Protein AF-A0A2V9AVG4-F1 (afdb_monomer)

pLDDT: mean 90.67, std 7.72, range [53.75, 97.94]

Nearest PDB structures (foldseek):
  3okq-assembly1_A-2  TM=5.739E-01  e=6.400E+00  Saccharomyces cerevisiae

Mean predicted aligned error: 4.3 Å

Secondary structure (DSSP, 8-state):
-HHHHTT------TTHHHHHHHHHHHHHGGGGHHHHHHHHHHHHHHHHHHH-TT----HHHHHHHHHHHHHHHHHHHHHHHHH-GGG--

Solvent-accessible surface area (backbone atoms only — not comparable to full-atom values): 5273 Å² total; per-residue (Å²): 110,55,39,54,76,66,71,50,81,86,66,98,50,94,62,36,72,60,50,50,51,55,44,39,43,70,51,62,35,78,86,44,46,66,62,49,53,50,52,53,50,50,54,51,50,49,53,43,35,76,74,39,78,89,48,83,84,54,70,67,59,53,53,50,52,53,52,54,49,53,56,50,47,55,52,46,51,52,49,35,47,74,77,38,59,92,72,50,132

Structure (mmCIF, N/CA/C/O backbone):
data_AF-A0A2V9AVG4-F1
#
_entry.id   AF-A0A2V9AVG4-F1
#
loop_
_atom_site.group_PDB
_atom_site.id
_atom_site.type_symbol
_atom_site.label_atom_id
_atom_site.label_alt_id
_atom_site.label_comp_id
_atom_site.label_asym_id
_atom_site.label_entity_id
_atom_site.label_seq_id
_atom_site.pdbx_PDB_ins_code
_atom_site.Cartn_x
_atom_site.Cartn_y
_atom_site.Cartn_z
_atom_site.occupancy
_atom_site.B_iso_or_equiv
_atom_site.auth_seq_id
_atom_site.auth_comp_id
_atom_site.auth_asym_id
_atom_site.auth_atom_id
_atom_site.pdbx_PDB_model_num
ATOM 1 N N . MET A 1 1 ? 0.555 2.665 8.314 1.00 78.62 1 MET A N 1
ATOM 2 C CA . MET A 1 1 ? -0.296 3.013 9.471 1.00 78.62 1 MET A CA 1
ATOM 3 C C . MET A 1 1 ? -1.441 2.011 9.664 1.00 78.62 1 MET A C 1
ATOM 5 O O . MET A 1 1 ? -1.548 1.470 10.755 1.00 78.62 1 MET A O 1
ATOM 9 N N . ALA A 1 2 ? -2.186 1.639 8.609 1.00 91.12 2 ALA A N 1
ATOM 10 C CA . ALA A 1 2 ? -3.313 0.687 8.684 1.00 91.12 2 ALA A CA 1
ATOM 11 C C . ALA A 1 2 ? -3.051 -0.639 9.434 1.00 91.12 2 ALA A C 1
ATOM 13 O O . ALA A 1 2 ? -3.876 -1.044 10.243 1.00 91.12 2 ALA A O 1
ATOM 14 N N . ILE A 1 3 ? -1.897 -1.291 9.230 1.00 93.38 3 ILE A N 1
ATOM 15 C CA . ILE A 1 3 ? -1.531 -2.545 9.928 1.00 93.38 3 ILE A CA 1
ATOM 16 C C . ILE A 1 3 ? -1.564 -2.368 11.456 1.00 93.38 3 ILE A C 1
ATOM 18 O O . ILE A 1 3 ? -2.146 -3.186 12.164 1.00 93.38 3 ILE A O 1
ATOM 22 N N . ALA A 1 4 ? -0.976 -1.277 11.953 1.00 91.94 4 ALA A N 1
ATOM 23 C CA . ALA A 1 4 ? -0.954 -0.963 13.377 1.00 91.94 4 ALA A CA 1
ATOM 24 C C . ALA A 1 4 ? -2.340 -0.545 13.889 1.00 91.94 4 ALA A C 1
ATOM 26 O O . ALA A 1 4 ? -2.729 -0.959 14.978 1.00 91.94 4 ALA A O 1
ATOM 27 N N . CYS A 1 5 ? -3.108 0.218 13.101 1.00 92.38 5 CYS A N 1
ATOM 28 C CA . CYS A 1 5 ? -4.492 0.574 13.436 1.00 92.38 5 CYS A CA 1
ATOM 29 C C . CYS A 1 5 ? -5.378 -0.672 13.600 1.00 92.38 5 CYS A C 1
ATOM 31 O O . CYS A 1 5 ? -6.158 -0.744 14.545 1.00 92.38 5 CYS A O 1
ATOM 33 N N . ALA A 1 6 ? -5.179 -1.687 12.753 1.00 91.88 6 ALA A N 1
ATOM 34 C CA . ALA A 1 6 ? -5.837 -2.989 12.851 1.00 91.88 6 ALA A CA 1
ATOM 35 C C . ALA A 1 6 ? -5.333 -3.861 14.026 1.00 91.88 6 ALA A C 1
ATOM 37 O O . ALA A 1 6 ? -5.843 -4.958 14.238 1.00 91.88 6 ALA A O 1
ATOM 38 N N . GLY A 1 7 ? -4.343 -3.394 14.798 1.00 92.12 7 GLY A N 1
ATOM 39 C CA . GLY A 1 7 ? -3.808 -4.087 15.973 1.00 92.12 7 GLY A CA 1
ATOM 40 C C . GLY A 1 7 ? -2.687 -5.088 15.681 1.00 92.12 7 GLY A C 1
ATOM 41 O O . GLY A 1 7 ? -2.245 -5.786 16.593 1.00 92.12 7 GLY A O 1
ATOM 42 N N . TYR A 1 8 ? -2.195 -5.165 14.443 1.00 91.94 8 TYR A N 1
ATOM 43 C CA . TYR A 1 8 ? -1.070 -6.029 14.089 1.00 91.94 8 TYR A CA 1
ATOM 44 C C . TYR A 1 8 ? 0.277 -5.342 14.348 1.00 91.94 8 TYR A C 1
ATOM 46 O O . TYR A 1 8 ? 0.435 -4.132 14.175 1.00 91.94 8 TYR A 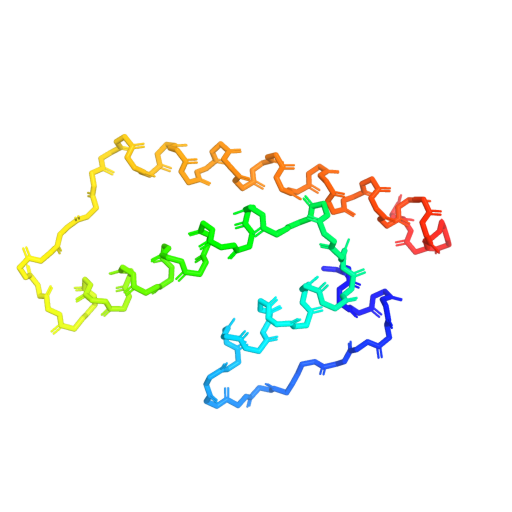O 1
ATOM 54 N N . GLN A 1 9 ? 1.286 -6.139 14.700 1.00 88.62 9 GLN A N 1
ATOM 55 C CA . GLN A 1 9 ? 2.673 -5.698 14.839 1.00 88.62 9 GLN A CA 1
ATOM 56 C C . GLN A 1 9 ? 3.565 -6.483 13.878 1.00 88.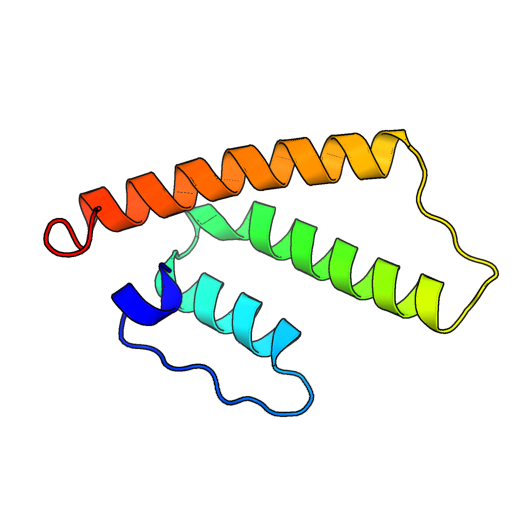62 9 GLN A C 1
ATOM 58 O O . GLN A 1 9 ? 3.451 -7.703 13.764 1.00 88.62 9 GLN A O 1
ATOM 63 N N . LEU A 1 10 ? 4.466 -5.783 13.189 1.00 87.94 10 LEU A N 1
ATOM 64 C CA . LEU A 1 10 ? 5.437 -6.400 12.289 1.00 87.94 10 LEU A CA 1
ATOM 65 C C . LEU A 1 10 ? 6.757 -6.622 13.025 1.00 87.94 10 LEU A C 1
ATOM 67 O O . LEU A 1 10 ? 7.337 -5.688 13.576 1.00 87.94 10 LEU A O 1
ATOM 71 N N . ALA A 1 11 ? 7.249 -7.858 13.007 1.00 86.56 11 ALA A N 1
ATOM 72 C CA . ALA A 1 11 ? 8.568 -8.182 13.530 1.00 86.56 11 ALA A CA 1
ATOM 73 C C . ALA A 1 11 ? 9.657 -7.830 12.503 1.00 86.56 11 ALA A C 1
ATOM 75 O O . ALA A 1 11 ? 9.539 -8.169 11.322 1.00 86.56 11 ALA A O 1
ATOM 76 N N . SER A 1 12 ? 10.751 -7.211 12.958 1.00 83.81 12 SER A N 1
ATOM 77 C CA . SER A 1 12 ? 11.923 -6.928 12.118 1.00 83.81 12 SER A CA 1
ATOM 78 C C . SER A 1 12 ? 12.729 -8.209 11.884 1.00 83.81 12 SER A C 1
ATOM 80 O O . SER A 1 12 ? 13.687 -8.516 12.590 1.00 83.81 12 SER A O 1
ATOM 82 N N . THR A 1 13 ? 12.267 -9.016 10.932 1.00 88.06 13 THR A N 1
ATOM 83 C CA . THR A 1 13 ? 12.811 -10.342 10.607 1.00 88.06 13 THR A CA 1
ATOM 84 C C . THR A 1 13 ? 13.078 -10.466 9.104 1.00 88.06 13 THR A C 1
ATOM 86 O O . THR A 1 13 ? 12.522 -9.701 8.303 1.00 88.06 13 THR A O 1
ATOM 89 N N . PRO A 1 14 ? 13.935 -11.407 8.665 1.00 86.94 14 PRO A N 1
ATOM 90 C CA . PRO A 1 14 ? 14.069 -11.718 7.246 1.00 86.94 14 PRO A CA 1
ATOM 91 C C . PRO A 1 14 ? 12.701 -12.019 6.619 1.00 86.94 14 PRO A C 1
ATOM 93 O O . PRO A 1 14 ? 11.923 -12.809 7.143 1.00 86.94 14 PRO A O 1
ATOM 96 N N . GLY A 1 15 ? 12.393 -11.363 5.499 1.00 86.31 15 GLY A N 1
ATOM 97 C CA . GLY A 1 15 ? 11.085 -11.481 4.846 1.00 86.31 15 GLY A CA 1
ATOM 98 C C . GLY A 1 15 ? 10.010 -10.508 5.348 1.00 86.31 15 GLY A C 1
ATOM 99 O O . GLY A 1 15 ? 8.885 -10.578 4.857 1.00 86.31 15 GLY A O 1
ATOM 100 N N . HIS A 1 16 ? 10.339 -9.563 6.238 1.00 89.06 16 HIS A N 1
ATOM 101 C CA . HIS A 1 16 ? 9.382 -8.566 6.737 1.00 89.06 16 HIS A CA 1
ATOM 102 C C . HIS A 1 16 ? 8.677 -7.769 5.628 1.00 89.06 16 HIS A C 1
ATOM 104 O O . HIS A 1 16 ? 7.513 -7.445 5.792 1.00 89.06 16 HIS A O 1
ATOM 110 N N . HIS A 1 17 ? 9.305 -7.524 4.469 1.00 90.31 17 HIS A N 1
ATOM 111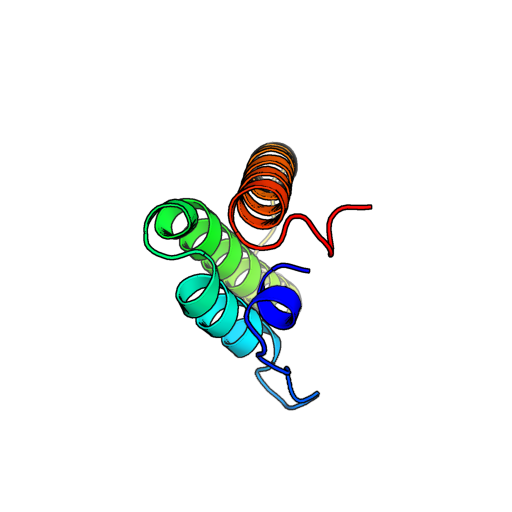 C CA . HIS A 1 17 ? 8.629 -6.853 3.346 1.00 90.31 17 HIS A CA 1
ATOM 112 C C . HIS A 1 17 ? 7.407 -7.643 2.848 1.00 90.31 17 HIS A C 1
ATOM 114 O O . HIS A 1 17 ? 6.361 -7.053 2.609 1.00 90.31 17 HIS A O 1
ATOM 120 N N . ARG A 1 18 ? 7.527 -8.973 2.714 1.00 90.50 18 ARG A N 1
ATOM 121 C CA . ARG A 1 18 ? 6.407 -9.851 2.333 1.00 90.50 18 ARG A CA 1
ATOM 122 C C . ARG A 1 18 ? 5.343 -9.858 3.431 1.00 90.50 18 ARG A C 1
ATOM 124 O O . ARG A 1 18 ? 4.160 -9.715 3.144 1.00 90.50 18 ARG A O 1
ATOM 131 N N . LEU A 1 19 ? 5.774 -9.967 4.691 1.00 92.62 19 LEU A N 1
ATOM 132 C CA . LEU A 1 19 ? 4.864 -9.939 5.841 1.00 92.62 19 LEU A CA 1
ATOM 133 C C . LEU A 1 19 ? 4.089 -8.619 5.933 1.00 92.62 19 LEU A C 1
ATOM 135 O O . LEU A 1 19 ? 2.919 -8.635 6.295 1.00 92.62 19 LEU A O 1
ATOM 139 N N . THR A 1 20 ? 4.696 -7.490 5.558 1.00 93.56 20 THR A N 1
ATOM 140 C CA . THR A 1 20 ? 4.007 -6.198 5.470 1.00 93.56 20 THR A CA 1
ATOM 141 C C . THR A 1 20 ? 2.843 -6.255 4.485 1.00 93.56 20 THR A C 1
ATOM 143 O O . THR A 1 20 ? 1.751 -5.810 4.828 1.00 93.56 20 THR A O 1
ATOM 146 N N . PHE A 1 21 ? 3.031 -6.823 3.290 1.00 93.56 21 PHE A N 1
ATOM 147 C CA . PHE A 1 21 ? 1.953 -6.937 2.302 1.00 93.56 21 PHE A CA 1
ATOM 148 C C . PHE A 1 21 ? 0.862 -7.915 2.745 1.00 93.56 21 PHE A C 1
ATOM 150 O O . PHE A 1 21 ? -0.319 -7.619 2.591 1.00 93.56 21 PHE A O 1
ATOM 157 N N . GLU A 1 22 ? 1.225 -9.044 3.354 1.00 92.25 22 GLU A N 1
ATOM 158 C CA . GLU A 1 22 ? 0.255 -9.996 3.912 1.00 92.25 22 GLU A CA 1
ATOM 159 C C . GLU A 1 22 ? -0.571 -9.371 5.041 1.00 92.25 22 GLU A C 1
ATOM 161 O O . GLU A 1 22 ? -1.800 -9.441 5.027 1.00 92.25 22 GLU A O 1
ATOM 166 N N . ALA A 1 23 ? 0.079 -8.682 5.978 1.00 94.31 23 ALA A N 1
ATOM 167 C CA . ALA A 1 23 ? -0.604 -7.977 7.055 1.00 94.31 23 ALA A CA 1
ATOM 168 C C . ALA A 1 23 ? -1.473 -6.823 6.529 1.00 94.31 23 ALA A C 1
ATOM 170 O O . ALA A 1 23 ? -2.576 -6.606 7.028 1.00 94.31 23 ALA A O 1
ATOM 171 N N . ALA A 1 24 ? -1.025 -6.109 5.492 1.00 94.75 24 ALA A N 1
ATOM 172 C CA . ALA A 1 24 ? -1.829 -5.082 4.837 1.00 94.75 24 ALA A CA 1
ATOM 173 C C . ALA A 1 24 ? -3.085 -5.668 4.175 1.00 94.75 24 ALA A C 1
ATOM 175 O O . ALA A 1 24 ? -4.143 -5.052 4.271 1.00 94.75 24 ALA A O 1
ATOM 176 N N . ARG A 1 25 ? -3.013 -6.866 3.571 1.00 94.44 25 ARG A N 1
ATOM 177 C CA . ARG A 1 25 ? -4.201 -7.564 3.036 1.00 94.44 25 ARG A CA 1
ATOM 178 C C . ARG A 1 25 ? -5.191 -7.916 4.136 1.00 94.44 25 ARG A C 1
ATOM 180 O O . ARG A 1 25 ? -6.389 -7.748 3.937 1.00 94.44 25 ARG A O 1
ATOM 187 N N . LEU A 1 26 ? -4.696 -8.382 5.283 1.00 94.25 26 LEU A N 1
ATOM 188 C CA . LEU A 1 26 ? -5.541 -8.692 6.438 1.00 94.25 26 LEU A CA 1
ATOM 189 C C . LEU A 1 26 ? -6.217 -7.437 7.004 1.00 94.25 26 LEU A C 1
ATOM 191 O O . LEU A 1 26 ? -7.386 -7.496 7.364 1.00 94.25 26 LEU A O 1
ATOM 195 N N . ALA A 1 27 ? -5.503 -6.309 7.053 1.00 94.81 27 ALA A N 1
ATOM 196 C CA . ALA A 1 27 ? -6.035 -5.051 7.572 1.00 94.81 27 ALA A CA 1
ATOM 197 C C . ALA A 1 27 ? -7.032 -4.382 6.607 1.00 94.81 27 ALA A C 1
ATOM 199 O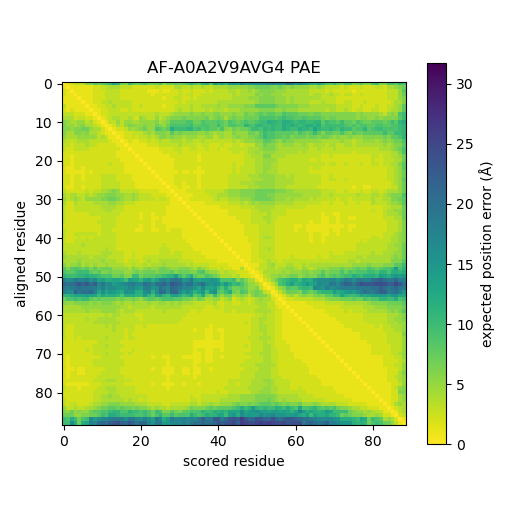 O . ALA A 1 27 ? -8.145 -4.048 6.998 1.00 94.81 27 ALA A O 1
ATOM 200 N N . LEU A 1 28 ? -6.641 -4.182 5.347 1.00 95.12 28 LEU A N 1
ATOM 201 C CA . LEU A 1 28 ? -7.390 -3.369 4.381 1.00 95.12 28 LEU A CA 1
ATOM 202 C C . LEU A 1 28 ? -8.454 -4.166 3.610 1.00 95.12 28 LEU A C 1
ATOM 204 O O . LEU A 1 28 ? -9.397 -3.586 3.074 1.00 95.12 28 LEU A O 1
ATOM 208 N N . GLY A 1 29 ? -8.319 -5.492 3.546 1.00 93.56 29 GLY A N 1
ATOM 209 C CA . GLY A 1 29 ? -9.247 -6.363 2.832 1.00 93.56 29 GLY A CA 1
ATOM 210 C C . GLY A 1 29 ? -9.171 -6.236 1.305 1.00 93.56 29 GLY A C 1
ATOM 211 O O . GLY A 1 29 ? -8.156 -5.845 0.725 1.00 93.56 29 GLY A O 1
ATOM 212 N N . ALA A 1 30 ? -10.261 -6.618 0.633 1.00 92.94 30 ALA A N 1
ATOM 213 C CA . ALA A 1 30 ? -10.290 -6.811 -0.820 1.00 92.94 30 ALA A CA 1
ATOM 214 C C . ALA A 1 30 ? -10.065 -5.528 -1.639 1.00 92.94 30 ALA A C 1
ATOM 216 O O . ALA A 1 30 ? -9.536 -5.606 -2.747 1.00 92.94 30 ALA A O 1
ATOM 217 N N . SER A 1 31 ? -10.417 -4.353 -1.105 1.00 88.50 31 SER A N 1
ATOM 218 C CA . SER A 1 31 ? -10.223 -3.064 -1.791 1.00 88.50 31 SER A CA 1
ATOM 219 C C . SER A 1 31 ? -8.749 -2.753 -2.057 1.00 88.50 31 SER A C 1
ATOM 221 O O . SER A 1 31 ? -8.429 -2.081 -3.033 1.00 88.50 31 SER A O 1
ATOM 223 N N . ALA A 1 32 ? -7.845 -3.290 -1.236 1.00 94.94 32 ALA A N 1
ATOM 224 C CA . ALA A 1 32 ? -6.409 -3.112 -1.383 1.00 94.94 32 ALA A CA 1
ATOM 225 C C . ALA A 1 32 ? -5.723 -4.231 -2.188 1.00 94.94 32 ALA A C 1
ATOM 227 O O . ALA A 1 32 ? -4.515 -4.168 -2.391 1.00 94.94 32 ALA A O 1
ATOM 228 N N . ALA A 1 33 ? -6.442 -5.256 -2.662 1.00 94.56 33 ALA A N 1
ATOM 229 C CA . ALA A 1 33 ? -5.812 -6.418 -3.297 1.00 94.56 33 ALA A CA 1
ATOM 230 C C . ALA A 1 33 ? -4.966 -6.041 -4.528 1.00 94.56 33 ALA A C 1
ATOM 232 O O . ALA A 1 33 ? -3.788 -6.388 -4.580 1.00 94.56 33 ALA A O 1
ATOM 233 N N . ARG A 1 34 ? -5.536 -5.261 -5.462 1.00 96.12 34 ARG A N 1
ATOM 234 C CA . ARG A 1 34 ? -4.848 -4.800 -6.683 1.00 96.12 34 ARG A CA 1
ATOM 235 C C . ARG A 1 34 ? -3.556 -4.022 -6.381 1.00 96.12 34 ARG A C 1
ATOM 237 O O . ARG A 1 34 ? -2.512 -4.444 -6.874 1.00 96.12 34 ARG A O 1
ATOM 244 N N . PRO A 1 35 ? -3.574 -2.929 -5.590 1.00 96.12 35 PRO A N 1
ATOM 245 C CA . PRO A 1 35 ? -2.346 -2.190 -5.304 1.00 96.12 35 PRO A CA 1
ATOM 246 C C . PRO A 1 35 ? -1.328 -3.036 -4.525 1.00 96.12 35 PRO A C 1
ATOM 248 O O . PRO A 1 35 ? -0.135 -2.969 -4.805 1.00 96.12 35 PRO A O 1
ATOM 251 N N . LEU A 1 36 ? -1.764 -3.903 -3.602 1.00 96.38 36 LEU A N 1
ATOM 252 C CA . LEU A 1 36 ? -0.845 -4.780 -2.867 1.00 96.38 36 LEU A CA 1
ATOM 253 C C . LEU A 1 36 ? -0.183 -5.833 -3.775 1.00 96.38 36 LEU A C 1
ATOM 255 O O . LEU A 1 36 ? 0.998 -6.124 -3.593 1.00 96.38 36 LEU A O 1
ATOM 259 N N . ASP A 1 37 ? -0.897 -6.382 -4.764 1.00 95.75 37 ASP A N 1
ATOM 260 C CA . ASP A 1 37 ? -0.316 -7.265 -5.789 1.00 95.75 37 ASP A CA 1
ATOM 261 C C . ASP A 1 37 ? 0.706 -6.522 -6.658 1.00 95.75 37 ASP A C 1
ATOM 263 O O . ASP A 1 37 ? 1.798 -7.038 -6.913 1.00 95.75 37 ASP A O 1
ATOM 267 N N . PHE A 1 38 ? 0.377 -5.293 -7.063 1.00 96.62 38 PHE A N 1
ATOM 268 C CA . PHE A 1 38 ? 1.266 -4.432 -7.836 1.00 96.62 38 PHE A CA 1
ATOM 269 C C . PHE A 1 38 ? 2.573 -4.147 -7.080 1.00 96.62 38 PHE A C 1
AT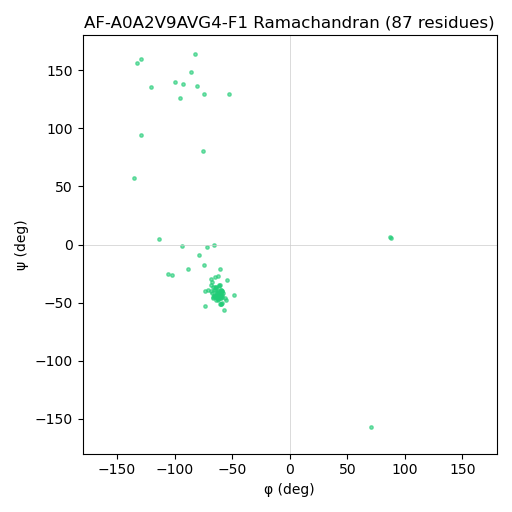OM 271 O O . PHE A 1 38 ? 3.659 -4.432 -7.588 1.00 96.62 38 PHE A O 1
ATOM 278 N N . PHE A 1 39 ? 2.504 -3.698 -5.824 1.00 96.62 39 PHE A N 1
ATOM 279 C CA . PHE A 1 39 ? 3.708 -3.412 -5.038 1.00 96.62 39 PHE A CA 1
ATOM 280 C C . PHE A 1 39 ? 4.525 -4.663 -4.688 1.00 96.62 39 PHE A C 1
ATOM 282 O O . PHE A 1 39 ? 5.757 -4.593 -4.640 1.00 96.62 39 PHE A O 1
ATOM 289 N N . GLU A 1 40 ? 3.889 -5.822 -4.485 1.00 95.44 40 GLU A N 1
ATOM 290 C CA . GLU A 1 40 ? 4.599 -7.096 -4.316 1.00 95.44 40 GLU A CA 1
ATOM 291 C C . GLU A 1 40 ? 5.391 -7.449 -5.592 1.00 95.44 40 GLU A C 1
ATOM 293 O O . GLU A 1 40 ? 6.547 -7.884 -5.510 1.00 95.44 40 GLU A O 1
ATOM 298 N N . ALA A 1 41 ? 4.820 -7.202 -6.778 1.00 94.19 41 ALA A N 1
ATOM 299 C CA . ALA A 1 41 ? 5.513 -7.371 -8.054 1.00 94.19 41 ALA A CA 1
ATOM 300 C C . ALA A 1 41 ? 6.693 -6.394 -8.199 1.00 94.19 41 ALA A C 1
ATOM 302 O O . ALA A 1 41 ? 7.802 -6.831 -8.524 1.00 94.19 41 ALA A O 1
ATOM 303 N N . CYS A 1 42 ? 6.511 -5.112 -7.864 1.00 94.56 42 CYS A N 1
ATOM 304 C CA . CYS A 1 42 ? 7.590 -4.117 -7.850 1.00 94.56 42 CYS A CA 1
ATOM 305 C C . CYS A 1 42 ? 8.720 -4.515 -6.891 1.00 94.56 42 CYS A C 1
ATOM 307 O O . CYS A 1 42 ? 9.896 -4.456 -7.252 1.00 94.56 42 CYS A O 1
ATOM 309 N N . ARG A 1 43 ? 8.388 -4.999 -5.687 1.00 93.38 43 ARG A N 1
ATOM 310 C CA . ARG A 1 43 ? 9.368 -5.488 -4.704 1.00 93.38 43 ARG A CA 1
ATOM 311 C C . ARG A 1 43 ? 10.173 -6.665 -5.254 1.00 93.38 43 ARG A C 1
ATOM 313 O O . ARG A 1 43 ? 11.387 -6.726 -5.059 1.00 93.38 43 ARG A O 1
ATOM 320 N N . ARG A 1 44 ? 9.513 -7.615 -5.926 1.00 91.31 44 ARG A N 1
ATOM 321 C CA . ARG A 1 44 ? 10.192 -8.740 -6.586 1.00 91.31 44 ARG A CA 1
ATOM 322 C C . ARG A 1 44 ? 11.102 -8.256 -7.710 1.00 91.31 44 ARG A C 1
ATOM 324 O O . ARG A 1 44 ? 12.238 -8.714 -7.770 1.00 91.31 44 ARG A O 1
ATOM 331 N N . LYS A 1 45 ? 10.641 -7.319 -8.545 1.00 91.44 45 LYS A N 1
ATOM 332 C CA . LYS A 1 45 ? 11.447 -6.727 -9.620 1.00 91.44 45 LYS A CA 1
ATOM 333 C C . LYS A 1 45 ? 12.684 -6.020 -9.066 1.00 91.44 45 LYS A C 1
ATOM 335 O O . LYS A 1 45 ? 13.776 -6.282 -9.549 1.00 91.44 45 LYS A O 1
ATOM 340 N N . ARG A 1 46 ? 12.538 -5.207 -8.013 1.00 91.25 46 ARG A N 1
ATOM 341 C CA . ARG A 1 46 ? 13.666 -4.563 -7.323 1.00 91.25 46 ARG A CA 1
ATOM 342 C C . ARG A 1 46 ? 14.687 -5.595 -6.847 1.00 91.25 46 ARG A C 1
ATOM 344 O O . ARG A 1 46 ? 15.860 -5.446 -7.135 1.00 91.25 46 ARG A O 1
ATOM 351 N N . ASN A 1 47 ? 14.238 -6.676 -6.201 1.00 88.50 47 ASN A N 1
ATOM 352 C CA . ASN A 1 47 ? 15.150 -7.747 -5.799 1.00 88.50 47 ASN A CA 1
ATOM 353 C C . ASN A 1 47 ? 15.901 -8.342 -7.005 1.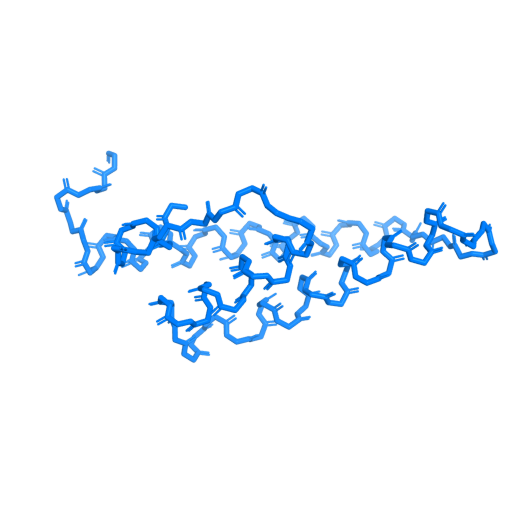00 88.50 47 ASN A C 1
ATOM 355 O O . ASN A 1 47 ? 17.090 -8.598 -6.895 1.00 88.50 47 ASN A O 1
ATOM 359 N N . VAL A 1 48 ? 15.236 -8.566 -8.145 1.00 88.75 48 VAL A N 1
ATOM 360 C CA . VAL A 1 48 ? 15.922 -9.047 -9.357 1.00 88.75 48 VAL A CA 1
ATOM 361 C C . VAL A 1 48 ? 16.953 -8.028 -9.834 1.00 88.75 48 VAL A C 1
ATOM 363 O O . VAL A 1 48 ? 18.081 -8.423 -10.048 1.00 88.75 48 VAL A O 1
ATOM 366 N N . ILE A 1 49 ? 16.618 -6.740 -9.928 1.00 87.75 49 ILE A N 1
ATOM 367 C CA . ILE A 1 49 ? 17.563 -5.684 -10.340 1.00 87.75 49 ILE A CA 1
ATOM 368 C C . ILE A 1 49 ? 18.783 -5.613 -9.401 1.00 87.75 49 ILE A C 1
ATOM 370 O O . ILE A 1 49 ? 19.912 -5.450 -9.862 1.00 87.75 49 ILE A O 1
ATOM 374 N N . ASP A 1 50 ? 18.561 -5.759 -8.092 1.00 83.00 50 ASP A N 1
ATOM 375 C CA . ASP A 1 50 ? 19.617 -5.697 -7.076 1.00 83.00 50 ASP A CA 1
ATOM 376 C C . ASP A 1 50 ? 20.590 -6.891 -7.157 1.00 83.00 50 ASP A C 1
ATOM 378 O O . ASP A 1 50 ? 21.760 -6.750 -6.801 1.00 83.00 50 ASP A O 1
ATOM 382 N N . TYR A 1 51 ? 20.124 -8.066 -7.606 1.00 81.31 51 TYR A N 1
ATOM 383 C CA . TYR A 1 51 ? 20.925 -9.301 -7.669 1.00 81.31 51 TYR A CA 1
ATOM 384 C C . TYR A 1 51 ? 21.375 -9.694 -9.086 1.00 81.31 51 TYR A C 1
ATOM 386 O O . TYR A 1 51 ? 22.377 -10.390 -9.239 1.00 81.31 51 TYR A O 1
ATOM 394 N N . ASP A 1 52 ? 20.640 -9.268 -10.107 1.00 75.44 52 ASP A N 1
ATOM 395 C CA . ASP A 1 52 ? 20.837 -9.553 -11.524 1.00 75.44 52 ASP A CA 1
ATOM 396 C C . ASP A 1 52 ? 20.818 -8.227 -12.302 1.00 75.44 52 ASP A C 1
ATOM 398 O O . ASP A 1 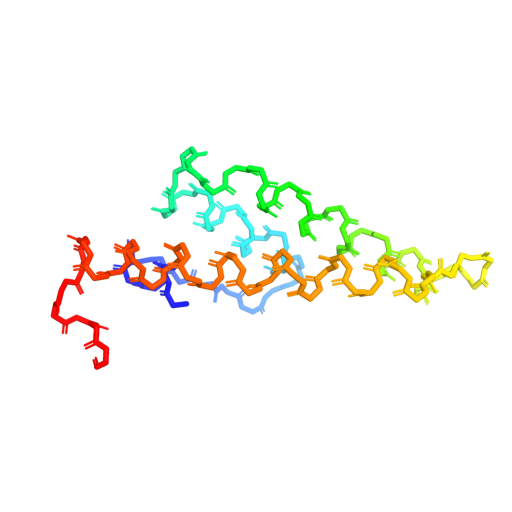52 ? 19.775 -7.691 -12.691 1.00 75.44 52 ASP A O 1
ATOM 402 N N . HIS A 1 53 ? 22.017 -7.686 -12.525 1.00 66.94 53 HIS A N 1
ATOM 403 C CA . HIS A 1 53 ? 22.240 -6.400 -13.189 1.00 66.94 53 HIS A CA 1
ATOM 404 C C . HIS A 1 53 ? 21.832 -6.372 -14.675 1.00 66.94 53 HIS A C 1
ATOM 406 O O . HIS A 1 53 ? 21.972 -5.333 -15.319 1.00 66.94 53 HIS A O 1
ATOM 412 N N . ALA A 1 54 ? 21.335 -7.478 -15.242 1.00 75.44 54 ALA A N 1
ATOM 413 C CA . ALA A 1 54 ? 20.764 -7.488 -16.588 1.00 75.44 54 ALA A CA 1
ATOM 414 C C . ALA A 1 54 ? 19.370 -6.830 -16.652 1.00 75.44 54 ALA A C 1
ATOM 416 O O . ALA A 1 54 ? 18.908 -6.470 -17.736 1.00 75.44 54 ALA A O 1
ATOM 417 N N . SER A 1 55 ? 18.696 -6.665 -15.508 1.00 76.31 55 SER A N 1
ATOM 418 C CA . SER A 1 55 ? 17.365 -6.058 -15.420 1.00 76.31 55 SER A CA 1
ATOM 419 C C . SER A 1 55 ? 17.432 -4.589 -14.994 1.00 76.31 55 SER A C 1
ATOM 421 O O . SER A 1 55 ? 18.172 -4.233 -14.082 1.00 76.31 55 SER A O 1
ATOM 423 N N . VAL A 1 56 ? 16.602 -3.736 -15.604 1.00 83.25 56 VAL A N 1
ATOM 424 C CA . VAL A 1 56 ? 16.445 -2.316 -15.232 1.00 83.25 56 VAL A CA 1
ATOM 425 C C . VAL A 1 56 ? 14.968 -1.927 -15.120 1.00 83.25 56 VAL A C 1
ATOM 427 O O . VAL A 1 56 ? 14.088 -2.571 -15.699 1.00 83.25 56 VAL A O 1
ATOM 430 N N . ALA A 1 57 ? 14.689 -0.873 -14.352 1.00 88.62 57 ALA A N 1
ATOM 431 C CA . ALA A 1 57 ? 13.395 -0.197 -14.351 1.00 88.62 57 ALA A CA 1
ATOM 432 C C . ALA A 1 57 ? 13.425 0.972 -15.344 1.00 88.62 57 ALA A C 1
ATOM 434 O O . ALA A 1 57 ? 14.414 1.700 -15.428 1.00 88.62 57 ALA A O 1
ATOM 435 N N . THR A 1 58 ? 12.349 1.137 -16.103 1.00 91.81 58 THR A N 1
ATOM 436 C CA . THR A 1 58 ? 12.177 2.267 -17.020 1.00 91.81 58 THR A CA 1
ATOM 437 C C . THR A 1 58 ? 11.659 3.498 -16.277 1.00 91.81 58 THR A C 1
ATOM 439 O O . THR A 1 58 ? 11.149 3.400 -15.161 1.00 91.81 58 THR A O 1
ATOM 442 N N . HIS A 1 59 ? 11.767 4.671 -16.906 1.00 92.56 59 HIS A N 1
ATOM 443 C CA . HIS A 1 59 ? 11.205 5.901 -16.345 1.00 92.56 59 HIS A CA 1
ATOM 444 C C . HIS A 1 59 ? 9.680 5.821 -16.203 1.00 92.56 59 HIS A C 1
ATOM 446 O O . HIS A 1 59 ? 9.156 6.140 -15.143 1.00 92.56 59 HIS A O 1
ATOM 452 N N . THR A 1 60 ? 8.991 5.300 -17.221 1.00 94.81 60 THR A N 1
ATOM 453 C CA . THR A 1 60 ? 7.534 5.111 -17.206 1.00 94.81 60 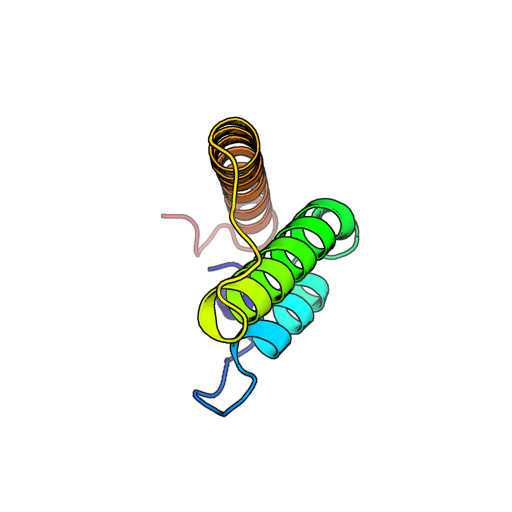THR A CA 1
ATOM 454 C C . THR A 1 60 ? 7.089 4.198 -16.068 1.00 94.81 60 THR A C 1
ATOM 456 O O . THR A 1 60 ? 6.176 4.547 -15.333 1.00 94.81 60 THR A O 1
ATOM 459 N N . GLU A 1 61 ? 7.779 3.076 -15.839 1.00 94.19 61 GLU A N 1
ATOM 460 C CA . GLU A 1 61 ? 7.469 2.207 -14.695 1.00 94.19 61 GLU A CA 1
ATOM 461 C C . GLU A 1 61 ? 7.662 2.931 -13.355 1.00 94.19 61 GLU A C 1
ATOM 463 O O . GLU A 1 61 ? 6.914 2.693 -12.412 1.00 94.19 61 GLU A O 1
ATOM 468 N N . ALA A 1 62 ? 8.656 3.817 -13.246 1.00 94.25 62 ALA A N 1
ATOM 469 C CA . ALA A 1 62 ? 8.849 4.609 -12.036 1.00 94.25 62 ALA A CA 1
ATOM 470 C C . ALA A 1 62 ? 7.705 5.618 -11.824 1.00 94.25 62 ALA A C 1
ATOM 472 O O . ALA A 1 62 ? 7.225 5.757 -10.700 1.00 94.25 62 ALA A O 1
ATOM 473 N N . GLU A 1 63 ? 7.243 6.284 -12.885 1.00 97.38 63 GLU A N 1
ATOM 474 C CA . GLU A 1 63 ? 6.088 7.191 -12.840 1.00 97.38 63 GLU A CA 1
ATOM 475 C C . GLU A 1 63 ? 4.799 6.450 -12.452 1.00 97.38 63 GLU A C 1
ATOM 477 O O . GLU A 1 63 ? 4.065 6.910 -11.577 1.00 97.38 63 GLU A O 1
ATOM 482 N N . GLU A 1 64 ? 4.564 5.268 -13.029 1.00 96.69 64 GLU A N 1
ATOM 483 C CA . GLU A 1 64 ? 3.431 4.400 -12.688 1.00 96.69 64 GLU A CA 1
ATOM 484 C C . GLU A 1 64 ? 3.460 3.977 -11.214 1.00 96.69 64 GLU A C 1
ATOM 486 O O . GLU A 1 64 ? 2.436 4.032 -10.534 1.00 96.69 64 GLU A O 1
ATOM 491 N N . ILE A 1 65 ? 4.636 3.611 -10.687 1.00 96.75 65 ILE A N 1
ATOM 492 C CA . ILE A 1 65 ? 4.792 3.254 -9.270 1.00 96.75 65 ILE A CA 1
ATOM 493 C C . ILE A 1 65 ? 4.439 4.432 -8.360 1.00 96.75 65 ILE A C 1
ATOM 495 O O . ILE A 1 65 ? 3.788 4.230 -7.335 1.00 96.75 65 ILE A O 1
ATOM 499 N N . VAL A 1 66 ? 4.862 5.649 -8.712 1.00 97.38 66 VAL A N 1
ATOM 500 C CA . VAL A 1 66 ? 4.547 6.854 -7.931 1.00 97.38 66 VAL A CA 1
ATOM 501 C C . VAL A 1 66 ? 3.049 7.151 -7.966 1.00 97.38 66 VAL A C 1
ATOM 503 O O . VAL A 1 66 ? 2.473 7.445 -6.919 1.00 97.38 66 VAL A O 1
ATOM 506 N N . ALA A 1 67 ? 2.410 7.046 -9.132 1.00 97.69 67 ALA A N 1
ATOM 507 C CA . ALA A 1 67 ? 0.969 7.249 -9.261 1.00 97.69 67 ALA A CA 1
ATOM 508 C C . ALA A 1 67 ? 0.178 6.245 -8.406 1.00 97.69 67 ALA A C 1
ATOM 510 O O . ALA A 1 67 ? -0.618 6.651 -7.561 1.00 97.69 67 ALA A O 1
ATOM 511 N N . GLU A 1 68 ? 0.478 4.949 -8.532 1.00 97.62 68 GLU A N 1
ATOM 512 C CA . GLU A 1 68 ? -0.163 3.895 -7.735 1.00 97.62 68 GLU A CA 1
ATOM 513 C C . GLU A 1 68 ? 0.103 4.065 -6.227 1.00 97.62 68 GLU A C 1
ATOM 515 O O . GLU A 1 68 ? -0.765 3.777 -5.403 1.00 97.62 68 GLU A O 1
ATOM 520 N N . ALA A 1 69 ? 1.285 4.557 -5.834 1.00 97.38 69 ALA A N 1
ATOM 521 C CA . ALA A 1 69 ? 1.609 4.835 -4.432 1.00 97.38 69 ALA A CA 1
ATOM 522 C C . ALA A 1 69 ? 0.764 5.971 -3.843 1.00 97.38 69 ALA A C 1
ATOM 524 O O . ALA A 1 69 ? 0.326 5.856 -2.696 1.00 97.38 69 ALA A O 1
ATOM 525 N N . ASN A 1 70 ? 0.507 7.029 -4.614 1.00 97.94 70 ASN A N 1
ATOM 526 C CA . ASN A 1 70 ? -0.355 8.129 -4.184 1.00 97.94 70 ASN A CA 1
ATOM 527 C C . ASN A 1 70 ? -1.810 7.665 -4.035 1.00 97.94 70 ASN A C 1
ATOM 529 O O . ASN A 1 70 ? -2.425 7.906 -2.998 1.00 97.94 70 ASN A O 1
ATOM 533 N N . ASP A 1 71 ? -2.331 6.916 -5.008 1.00 96.88 71 ASP A N 1
ATOM 534 C CA . ASP A 1 71 ? -3.692 6.368 -4.937 1.00 96.88 71 ASP A CA 1
ATOM 535 C C . ASP A 1 71 ? -3.856 5.410 -3.747 1.00 96.88 71 ASP A C 1
ATOM 537 O O . ASP A 1 71 ? -4.868 5.419 -3.039 1.00 96.88 71 ASP A O 1
ATOM 541 N N . PHE A 1 72 ? -2.839 4.585 -3.4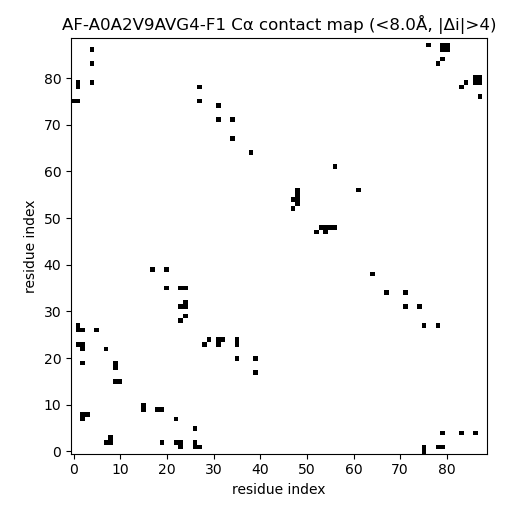85 1.00 96.88 72 PHE A N 1
ATOM 542 C CA . PHE A 1 72 ? -2.847 3.675 -2.346 1.00 96.88 72 PHE A CA 1
ATOM 543 C C . PHE A 1 72 ? -2.752 4.406 -1.003 1.00 96.88 72 PHE A C 1
ATOM 545 O O . PHE A 1 72 ? -3.367 3.967 -0.030 1.00 96.88 72 PHE A O 1
ATOM 552 N N . PHE A 1 73 ? -2.011 5.514 -0.936 1.00 96.31 73 PHE A N 1
ATOM 553 C CA . PHE A 1 73 ? -1.956 6.358 0.254 1.00 96.31 73 PHE A CA 1
ATOM 554 C C . PHE A 1 73 ? -3.347 6.898 0.608 1.00 96.31 73 PHE A C 1
ATOM 556 O O . PHE A 1 73 ? -3.815 6.675 1.723 1.00 96.31 73 PHE A O 1
ATOM 563 N N . GLU A 1 74 ? -4.051 7.490 -0.358 1.00 96.44 74 GLU A N 1
ATOM 564 C CA . GLU A 1 74 ? -5.417 7.993 -0.164 1.00 96.44 74 GLU A CA 1
ATOM 565 C C . GLU A 1 74 ? -6.391 6.880 0.250 1.00 96.44 74 GLU A C 1
ATOM 567 O O . GLU A 1 74 ? -7.240 7.066 1.124 1.00 96.44 74 GLU A O 1
ATOM 572 N N . LEU A 1 75 ? -6.260 5.682 -0.332 1.00 96.06 75 LEU A N 1
ATOM 573 C CA . LEU A 1 75 ? -7.047 4.515 0.077 1.00 96.06 75 LEU A CA 1
ATOM 574 C C . LEU A 1 75 ? -6.817 4.169 1.554 1.00 96.06 75 LEU A C 1
ATOM 576 O O . LEU A 1 75 ? -7.774 3.884 2.280 1.00 96.06 75 LEU A O 1
ATOM 580 N N . VAL A 1 76 ? -5.559 4.172 1.997 1.00 95.56 76 VAL A N 1
ATOM 581 C CA . VAL A 1 76 ? -5.183 3.852 3.377 1.00 95.56 76 VAL A CA 1
ATOM 582 C C . VAL A 1 76 ? -5.709 4.906 4.347 1.00 95.56 76 VAL A C 1
ATOM 584 O O . VAL A 1 76 ? -6.287 4.530 5.366 1.00 95.56 76 VAL A O 1
ATOM 587 N N . GLU A 1 77 ? -5.563 6.192 4.034 1.00 94.69 77 GLU A N 1
ATOM 588 C CA . GLU A 1 77 ? -6.052 7.285 4.881 1.00 94.69 77 GLU A CA 1
ATOM 589 C C . GLU A 1 77 ? -7.579 7.248 5.009 1.00 94.69 77 GLU A C 1
ATOM 591 O O . GLU A 1 77 ? -8.110 7.265 6.122 1.00 94.69 77 GLU A O 1
ATOM 596 N N . HIS A 1 78 ? -8.306 7.063 3.901 1.00 94.50 78 HIS A N 1
ATOM 597 C CA . HIS A 1 78 ? -9.759 6.891 3.946 1.00 94.50 78 HIS A CA 1
ATOM 598 C C . HIS A 1 78 ? -10.180 5.675 4.775 1.00 94.50 78 HIS A C 1
ATOM 600 O O . HIS A 1 78 ? -11.140 5.747 5.549 1.00 94.50 78 HIS A O 1
ATOM 606 N N . TRP A 1 79 ? -9.467 4.553 4.646 1.00 95.38 79 TRP A N 1
ATOM 607 C CA . TRP A 1 79 ? -9.746 3.366 5.446 1.00 95.38 79 TRP A CA 1
ATOM 608 C C . TRP A 1 79 ? -9.518 3.626 6.942 1.00 95.38 79 TRP A C 1
ATOM 610 O O . TRP A 1 79 ? -10.349 3.223 7.760 1.00 95.38 79 TRP A O 1
ATOM 620 N N . ILE A 1 80 ? -8.443 4.330 7.313 1.00 94.12 80 ILE A N 1
ATOM 621 C CA . ILE A 1 80 ? -8.156 4.696 8.708 1.00 94.12 80 ILE A CA 1
ATOM 622 C C . ILE A 1 80 ? -9.241 5.629 9.244 1.00 94.12 80 ILE A C 1
ATOM 624 O O . ILE A 1 80 ? -9.783 5.360 10.313 1.00 94.12 80 ILE A O 1
ATOM 628 N N . ALA A 1 81 ? -9.612 6.670 8.500 1.00 93.81 81 ALA A N 1
ATOM 629 C CA . ALA A 1 81 ? -10.654 7.607 8.908 1.00 93.81 81 ALA A CA 1
ATOM 630 C C . ALA A 1 81 ? -12.006 6.907 9.138 1.00 93.81 81 ALA A C 1
ATOM 632 O O . ALA A 1 81 ? -12.701 7.203 10.112 1.00 93.81 81 ALA A O 1
ATOM 633 N N . ALA A 1 82 ? -12.360 5.942 8.284 1.00 93.81 82 ALA A N 1
ATOM 634 C CA . ALA A 1 82 ? -13.617 5.204 8.384 1.00 93.81 82 ALA A CA 1
ATOM 635 C C . ALA A 1 82 ? -13.641 4.176 9.532 1.00 93.81 82 ALA A C 1
ATOM 637 O O . ALA A 1 82 ? -14.666 4.026 10.197 1.00 93.81 82 ALA A O 1
ATOM 638 N N . ASN A 1 83 ? -12.536 3.461 9.774 1.00 93.12 83 ASN A N 1
ATOM 639 C CA . ASN A 1 83 ? -12.502 2.319 10.704 1.00 93.12 83 ASN A CA 1
ATOM 640 C C . ASN A 1 83 ? -11.872 2.655 12.064 1.00 93.12 83 ASN A C 1
ATOM 642 O O . ASN A 1 83 ? -12.190 2.036 13.079 1.00 93.12 83 ASN A O 1
ATOM 646 N N . HIS A 1 84 ? -10.991 3.652 12.101 1.00 91.62 84 HIS A N 1
ATOM 647 C CA . HIS A 1 84 ? -10.223 4.062 13.273 1.00 91.62 84 HIS A CA 1
ATOM 648 C C . HIS A 1 84 ? -10.211 5.594 13.438 1.00 91.62 84 HIS A C 1
ATOM 650 O O . HIS A 1 84 ? -9.140 6.190 13.559 1.00 91.62 84 HIS A O 1
ATOM 656 N N . PRO A 1 85 ? -11.379 6.259 13.532 1.00 86.44 85 PRO A N 1
ATOM 657 C CA . PRO A 1 85 ? -11.482 7.724 13.517 1.00 86.44 85 PRO A CA 1
ATOM 658 C C . PRO A 1 85 ? -10.731 8.425 14.661 1.00 86.44 85 PRO A C 1
ATOM 660 O O . PRO A 1 85 ? -10.397 9.597 14.553 1.00 86.44 85 PRO A O 1
ATOM 663 N N . LYS A 1 86 ? -10.438 7.718 15.761 1.00 85.25 86 LYS A N 1
ATOM 664 C CA . LYS A 1 86 ? -9.646 8.239 16.893 1.00 85.25 86 LYS A CA 1
ATOM 665 C C . LYS A 1 86 ? -8.130 8.240 16.644 1.00 85.25 86 LYS A C 1
ATOM 667 O O . LYS A 1 86 ? -7.393 8.735 17.488 1.00 85.25 86 LYS A O 1
ATOM 672 N N . LEU A 1 87 ? -7.679 7.615 15.557 1.00 77.75 87 LEU A N 1
ATOM 673 C CA . LEU A 1 87 ? -6.273 7.471 15.166 1.00 77.75 87 LEU A CA 1
ATOM 674 C C . LEU A 1 87 ? -5.950 8.233 13.872 1.00 77.75 87 LEU A C 1
ATOM 676 O O . LEU A 1 87 ? -4.839 8.107 13.365 1.00 77.75 87 LEU A O 1
ATOM 680 N N . ASN A 1 88 ? -6.916 8.984 13.340 1.00 60.88 88 ASN A N 1
ATOM 681 C CA . ASN A 1 88 ? -6.694 9.880 12.215 1.00 60.88 88 ASN A CA 1
ATOM 682 C C . ASN A 1 88 ? -5.927 11.121 12.723 1.00 60.88 88 ASN A C 1
ATOM 684 O O . ASN A 1 88 ? -6.340 11.649 13.763 1.00 60.88 88 ASN A O 1
ATOM 688 N N . PRO A 1 89 ? -4.814 11.539 12.089 1.00 53.75 89 PRO A N 1
ATOM 689 C CA . PRO A 1 89 ? -4.106 12.765 12.464 1.00 53.75 89 PRO A CA 1
ATOM 690 C C . PRO A 1 89 ? -4.972 14.029 12.356 1.00 53.75 89 PRO A C 1
ATOM 692 O O . PRO A 1 89 ? -5.945 14.043 11.565 1.00 53.75 89 PRO A O 1
#

Sequence (89 aa):
MAIACAGYQLASTPGHHRLTFEAARLALGASAARPLDFFEACRRKRNVIDYDHASVATHTEAEEIVAEANDFFELVEHWIAANHPKLNP

Foldseek 3Di:
DQLVLQVHDQDPDVCSVVVVLVSCCVRLPPVCPVLSVVVVVVVVLVVCCVVPVVDDDDPVNVVVNVVSVVVVVVSSLVSCCVPPVVPRD

Radius of gyration: 14.64 Å; Cα contacts (8 Å, |Δi|>4): 54; chains: 1; bounding box: 36×24×34 Å